Protein AF-A0A957N0C3-F1 (afdb_monomer_lite)

Foldseek 3Di:
DPPPVVVVVVVVVVVVVVVVVVPVPPDDPQLCPVQVVNDPDDSQQSQLQDWDDAWQDIGGPPDDKDWPDDDWRWDWDQDPPPDGIDIDTDDPDDTDMDD

Radius of gyration: 24.48 Å; chains: 1; bounding box: 69×46×38 Å

pLDDT: mean 79.97, std 13.83, range [50.81, 97.56]

Sequence (99 aa):
MSSNHALHRTVLFALVLGALVATTGVHSAQASAPCDPPNVISQEVCDMDSFYGSPPRQLPVGWNAFVLSGDPNFYQDQHTFFGGSNLTIASTNPFKAGI

Structure (mmCIF, N/CA/C/O backbone):
data_AF-A0A957N0C3-F1
#
_entry.id   AF-A0A957N0C3-F1
#
loop_
_atom_site.group_PDB
_atom_site.id
_atom_site.type_symbol
_atom_site.label_atom_id
_atom_site.label_alt_id
_atom_site.label_comp_id
_atom_site.label_asym_id
_atom_site.label_entity_id
_atom_site.label_seq_id
_atom_site.pdbx_PDB_ins_code
_atom_site.Cartn_x
_atom_site.Cartn_y
_atom_site.Cartn_z
_atom_site.occupancy
_atom_site.B_iso_or_equiv
_atom_site.auth_seq_id
_atom_site.auth_comp_id
_atom_site.auth_asym_id
_atom_site.auth_atom_id
_atom_site.pdbx_PDB_model_num
ATOM 1 N N . MET A 1 1 ? 56.957 32.511 -17.662 1.00 50.81 1 MET A N 1
ATOM 2 C CA . MET A 1 1 ? 55.955 32.055 -16.666 1.00 50.81 1 MET A CA 1
ATOM 3 C C . MET A 1 1 ? 54.560 31.953 -17.301 1.00 50.81 1 MET A C 1
ATOM 5 O O . MET A 1 1 ? 53.686 32.732 -16.966 1.00 50.81 1 MET A O 1
ATOM 9 N N . SER A 1 2 ? 54.340 31.032 -18.252 1.00 55.41 2 SER A N 1
ATOM 10 C CA . SER A 1 2 ? 53.034 30.898 -18.949 1.00 55.41 2 SER A CA 1
ATOM 11 C C . SER A 1 2 ? 52.595 29.437 -19.194 1.00 55.41 2 SER A C 1
ATOM 13 O O . SER A 1 2 ? 51.427 29.174 -19.445 1.00 55.41 2 SER A O 1
ATOM 15 N N . SER A 1 3 ? 53.498 28.459 -19.026 1.00 57.31 3 SER A N 1
ATOM 16 C CA . SER A 1 3 ? 53.242 27.041 -19.345 1.00 57.31 3 SER A CA 1
ATOM 17 C C . SER A 1 3 ? 52.395 26.297 -18.294 1.00 57.31 3 SER A C 1
ATOM 19 O O . SER A 1 3 ? 51.528 25.494 -18.633 1.00 57.31 3 SER A O 1
ATOM 21 N N . ASN A 1 4 ? 52.564 26.612 -17.003 1.00 57.72 4 ASN A N 1
ATOM 22 C CA . ASN A 1 4 ? 51.935 25.839 -15.920 1.00 57.72 4 ASN A CA 1
ATOM 23 C C . ASN A 1 4 ? 50.409 26.039 -15.837 1.00 57.72 4 ASN A C 1
ATOM 25 O O . ASN A 1 4 ? 49.683 25.112 -15.491 1.00 57.72 4 ASN A O 1
ATOM 29 N N . HIS A 1 5 ? 49.892 27.217 -16.207 1.00 56.19 5 HIS A N 1
ATOM 30 C CA . HIS A 1 5 ? 48.451 27.501 -16.158 1.00 56.19 5 HIS A CA 1
ATOM 31 C C . HIS A 1 5 ? 47.649 26.750 -17.230 1.00 56.19 5 HIS A C 1
ATOM 33 O O . HIS A 1 5 ? 46.497 26.386 -16.989 1.00 56.19 5 HIS A O 1
ATOM 39 N N . ALA A 1 6 ? 48.253 26.495 -18.395 1.00 61.84 6 ALA A N 1
ATOM 40 C CA . ALA A 1 6 ? 47.623 25.728 -19.465 1.00 61.84 6 ALA A CA 1
ATOM 41 C C . ALA A 1 6 ? 47.517 24.243 -19.088 1.00 61.84 6 ALA A C 1
ATOM 43 O O . ALA A 1 6 ? 46.450 23.654 -19.228 1.00 61.84 6 ALA A O 1
ATOM 44 N N . LEU A 1 7 ? 48.584 23.671 -18.516 1.00 63.47 7 LEU A N 1
ATOM 45 C CA . LEU A 1 7 ? 48.613 22.275 -18.072 1.00 63.47 7 LEU A CA 1
ATOM 46 C C . LEU A 1 7 ? 47.583 22.003 -16.959 1.00 63.47 7 LEU A C 1
ATOM 48 O O . LEU A 1 7 ? 46.830 21.034 -17.034 1.00 63.47 7 LEU A O 1
ATOM 52 N N . HIS A 1 8 ? 47.489 22.895 -15.965 1.00 61.44 8 HIS A N 1
ATOM 53 C CA . HIS A 1 8 ? 46.509 22.769 -14.881 1.00 61.44 8 HIS A CA 1
ATOM 54 C C . HIS A 1 8 ? 45.059 22.864 -15.373 1.00 61.44 8 HIS A C 1
ATOM 56 O O . HIS A 1 8 ? 44.214 22.101 -14.906 1.00 61.44 8 HIS A O 1
ATOM 62 N N . ARG A 1 9 ? 44.765 23.747 -16.342 1.00 69.06 9 ARG A N 1
ATOM 63 C CA . ARG A 1 9 ? 43.426 23.848 -16.949 1.00 69.06 9 ARG A CA 1
ATOM 64 C C . ARG A 1 9 ? 43.028 22.569 -17.673 1.00 69.06 9 ARG A C 1
ATOM 66 O O . ARG A 1 9 ? 41.890 22.138 -17.519 1.00 69.06 9 ARG A O 1
ATOM 73 N N . THR A 1 10 ? 43.945 21.959 -18.420 1.00 71.75 10 THR A N 1
ATOM 74 C CA . THR A 1 10 ? 43.666 20.724 -19.166 1.00 71.75 10 THR A CA 1
ATOM 75 C C . THR A 1 10 ? 43.411 19.541 -18.231 1.00 71.75 10 THR A C 1
ATOM 77 O O . THR A 1 10 ? 42.475 18.778 -18.455 1.00 71.75 10 THR A O 1
ATOM 80 N N . VAL A 1 11 ? 44.182 19.419 -17.144 1.00 77.31 11 VAL A N 1
ATOM 81 C CA . VAL A 1 11 ? 43.991 18.356 -16.138 1.00 77.31 11 VAL A CA 1
ATOM 82 C C . VAL A 1 11 ? 42.665 18.520 -15.392 1.00 77.31 11 VAL A C 1
ATOM 84 O O . VAL A 1 11 ? 41.936 17.547 -15.215 1.00 77.31 11 VAL A O 1
ATOM 87 N N . LEU A 1 12 ? 42.311 19.751 -15.008 1.00 75.38 12 LEU A N 1
ATOM 88 C CA . LEU A 1 12 ? 41.014 20.050 -14.391 1.00 75.38 12 LEU A CA 1
ATOM 89 C C . LEU A 1 12 ? 39.851 19.709 -15.325 1.00 75.38 12 LEU A C 1
ATOM 91 O O . LEU A 1 12 ? 38.887 19.082 -14.893 1.00 75.38 12 LEU A O 1
ATOM 95 N N . PHE A 1 13 ? 39.955 20.063 -16.607 1.00 78.19 13 PHE A N 1
ATOM 96 C CA . PHE A 1 13 ? 38.926 19.731 -17.592 1.00 78.19 13 PHE A CA 1
ATOM 97 C C . PHE A 1 13 ? 38.765 18.218 -17.769 1.00 78.19 13 PHE A C 1
ATOM 99 O O . PHE A 1 13 ? 37.639 17.728 -17.804 1.00 78.19 13 PHE A O 1
ATOM 106 N N . ALA A 1 14 ? 39.872 17.473 -17.829 1.00 79.44 14 ALA A N 1
ATOM 107 C CA . ALA A 1 14 ? 39.844 16.017 -17.945 1.00 79.44 14 ALA A CA 1
ATOM 108 C C . ALA A 1 14 ? 39.224 15.342 -16.709 1.00 79.44 14 ALA A C 1
ATOM 110 O O . ALA A 1 14 ? 38.458 14.393 -16.856 1.00 79.44 14 ALA A O 1
ATOM 111 N N . LEU A 1 15 ? 39.497 15.852 -15.503 1.00 81.88 15 LEU A N 1
ATOM 112 C CA . LEU A 1 15 ? 38.894 15.349 -14.264 1.00 81.88 15 LEU A CA 1
ATOM 113 C C . LEU A 1 15 ? 37.392 15.633 -14.189 1.00 81.88 15 LEU A C 1
ATOM 115 O O . LEU A 1 15 ? 36.627 14.744 -13.826 1.00 81.88 15 LEU A O 1
ATOM 119 N N . VAL A 1 16 ? 36.959 16.839 -14.567 1.00 82.25 16 VAL A N 1
ATOM 120 C CA . VAL A 1 16 ? 35.531 17.193 -14.600 1.00 82.25 16 VAL A CA 1
ATOM 121 C C . VAL A 1 16 ? 34.791 16.350 -15.635 1.00 82.25 16 VAL A C 1
ATOM 123 O O . VAL A 1 16 ? 33.717 15.832 -15.343 1.00 82.25 16 VAL A O 1
ATOM 126 N N . LEU A 1 17 ? 35.375 16.155 -16.820 1.00 81.50 17 LEU A N 1
ATOM 127 C CA . LEU A 1 17 ? 34.769 15.336 -17.867 1.00 81.50 17 LEU A CA 1
ATOM 128 C C . LEU A 1 17 ? 34.721 13.853 -17.469 1.00 81.50 17 LEU A C 1
ATOM 130 O O . LEU A 1 17 ? 33.702 13.200 -17.670 1.00 81.50 17 LEU A O 1
ATOM 134 N N . GLY A 1 18 ? 35.783 13.339 -16.841 1.00 79.25 18 GLY A N 1
ATOM 135 C CA . GLY A 1 18 ? 35.817 11.981 -16.296 1.00 79.25 18 GLY A CA 1
ATOM 136 C C . GLY A 1 18 ? 34.785 11.762 -15.188 1.00 79.25 18 GLY A C 1
ATOM 137 O O . GLY A 1 18 ? 34.109 10.737 -15.176 1.00 79.25 18 GLY A O 1
ATOM 138 N N . ALA A 1 19 ? 34.599 12.747 -14.305 1.00 77.44 19 ALA A N 1
ATOM 139 C CA . ALA A 1 19 ? 33.569 12.702 -13.271 1.00 77.44 19 ALA A CA 1
ATOM 140 C C . ALA A 1 19 ? 32.148 12.750 -13.860 1.00 77.44 19 ALA A C 1
ATOM 142 O O . ALA A 1 19 ? 31.277 12.024 -13.392 1.00 77.44 19 ALA A O 1
ATOM 143 N N . LEU A 1 20 ? 31.920 13.547 -14.910 1.00 74.62 20 LEU A N 1
ATOM 144 C CA . LEU A 1 20 ? 30.617 13.648 -15.576 1.00 74.62 20 LEU A CA 1
ATOM 145 C C . LEU A 1 20 ? 30.235 12.353 -16.310 1.00 74.62 20 LEU A C 1
ATOM 147 O O . LEU A 1 20 ? 29.074 11.968 -16.312 1.00 74.62 20 LEU A O 1
ATOM 151 N N . VAL A 1 21 ? 31.207 11.660 -16.911 1.00 75.25 21 VAL A N 1
ATOM 152 C CA . VAL A 1 21 ? 30.982 10.350 -17.549 1.00 75.25 21 VAL A CA 1
ATOM 153 C C . VAL A 1 21 ? 30.771 9.251 -16.501 1.00 75.25 21 VAL A C 1
ATOM 155 O O . VAL A 1 21 ? 29.997 8.326 -16.725 1.00 75.25 21 VAL A O 1
ATOM 158 N N . ALA A 1 22 ? 31.400 9.353 -15.328 1.00 68.75 22 ALA A N 1
ATOM 159 C CA . ALA A 1 22 ? 31.207 8.382 -14.251 1.00 68.75 22 ALA A CA 1
ATOM 160 C C . ALA A 1 22 ? 29.788 8.416 -13.646 1.00 68.75 22 ALA A C 1
ATOM 162 O O . ALA A 1 22 ? 29.336 7.406 -13.107 1.00 68.75 22 ALA A O 1
ATOM 163 N N . THR A 1 23 ? 29.060 9.535 -13.747 1.00 65.38 23 THR A N 1
ATOM 164 C CA . THR A 1 23 ? 27.698 9.655 -13.196 1.00 65.38 23 THR A CA 1
ATOM 165 C C . THR A 1 23 ? 26.589 9.233 -14.160 1.00 65.38 23 THR A C 1
ATOM 167 O O . THR A 1 23 ? 25.465 9.020 -13.710 1.00 65.38 23 THR A O 1
ATOM 170 N N . THR A 1 24 ? 26.861 9.032 -15.457 1.00 63.31 24 THR A N 1
ATOM 171 C CA . THR A 1 24 ? 25.820 8.630 -16.428 1.00 63.31 24 THR A CA 1
ATOM 172 C C . THR A 1 24 ? 25.333 7.189 -16.252 1.00 63.31 24 THR A C 1
ATOM 174 O O . THR A 1 24 ? 24.349 6.801 -16.872 1.00 63.31 24 THR A O 1
ATOM 177 N N . GLY A 1 25 ? 26.015 6.383 -15.430 1.00 57.16 25 GLY A N 1
ATOM 178 C CA . GLY A 1 25 ? 25.634 5.000 -15.123 1.00 57.16 25 GLY A CA 1
ATOM 179 C C . GLY A 1 25 ? 24.751 4.835 -13.883 1.00 57.16 25 GLY A C 1
ATOM 180 O O . GLY A 1 25 ? 24.353 3.708 -13.581 1.00 57.16 25 GLY A O 1
ATOM 181 N N . VAL A 1 26 ? 24.448 5.917 -13.155 1.00 55.59 26 VAL A N 1
ATOM 182 C CA . VAL A 1 26 ? 23.572 5.857 -11.978 1.00 55.59 26 VAL A CA 1
ATOM 183 C C . VAL A 1 26 ? 22.135 5.701 -12.463 1.00 55.59 26 VAL A C 1
ATOM 185 O O . VAL A 1 26 ? 21.433 6.674 -12.724 1.00 55.59 26 VAL A O 1
ATOM 188 N N . HIS A 1 27 ? 21.706 4.452 -12.616 1.00 56.78 27 HIS A N 1
ATOM 189 C CA . HIS A 1 27 ? 20.303 4.145 -12.823 1.00 56.78 27 HIS A CA 1
ATOM 190 C C . HIS A 1 27 ? 19.581 4.495 -11.524 1.00 56.78 27 HIS A C 1
ATOM 192 O O . HIS A 1 27 ? 19.968 4.025 -10.451 1.00 56.78 27 HIS A O 1
ATOM 198 N N . SER A 1 28 ? 18.557 5.346 -11.603 1.00 56.81 28 SER A N 1
ATOM 199 C CA . SER A 1 28 ? 17.603 5.484 -10.507 1.00 56.81 28 SER A CA 1
ATOM 200 C C . SER A 1 28 ? 17.139 4.082 -10.130 1.00 56.81 28 SER A C 1
ATOM 202 O O . SER A 1 28 ? 16.768 3.312 -11.016 1.00 56.81 28 SER A O 1
ATOM 204 N N . ALA A 1 29 ? 17.201 3.731 -8.845 1.00 57.44 29 ALA A N 1
ATOM 205 C CA . ALA A 1 29 ? 16.587 2.504 -8.367 1.00 57.44 29 ALA A CA 1
ATOM 206 C C . ALA A 1 29 ? 15.090 2.606 -8.679 1.00 57.44 29 ALA A C 1
ATOM 208 O O . ALA A 1 29 ? 14.360 3.337 -8.013 1.00 57.44 29 ALA A O 1
ATOM 209 N N . GLN A 1 30 ? 14.666 1.956 -9.760 1.00 62.03 30 GLN A N 1
ATOM 210 C CA . GLN A 1 30 ? 13.260 1.845 -10.105 1.00 62.03 30 GLN A CA 1
ATOM 211 C C . GLN A 1 30 ? 12.641 0.897 -9.075 1.00 62.03 30 GLN A C 1
ATOM 213 O O . GLN A 1 30 ? 13.224 -0.154 -8.792 1.00 62.03 30 GLN A O 1
ATOM 218 N N . ALA A 1 31 ? 11.475 1.237 -8.521 1.00 61.72 31 ALA A N 1
ATOM 219 C CA . ALA A 1 31 ? 10.707 0.313 -7.671 1.00 61.72 31 ALA A CA 1
ATOM 220 C C . ALA A 1 31 ? 10.467 -1.039 -8.378 1.00 61.72 31 ALA A C 1
ATOM 222 O O . ALA A 1 31 ? 10.432 -2.096 -7.759 1.00 61.72 31 ALA A O 1
ATOM 223 N N . SER A 1 32 ? 10.451 -0.970 -9.703 1.00 66.94 32 SER A N 1
ATOM 224 C CA . SER A 1 32 ? 10.374 -2.012 -10.710 1.00 66.94 32 SER A CA 1
ATOM 225 C C . SER A 1 32 ? 11.569 -2.958 -10.813 1.00 66.94 32 SER A C 1
ATOM 227 O O . SER A 1 32 ? 11.454 -3.970 -11.494 1.00 66.94 32 SER A O 1
ATOM 229 N N . ALA A 1 33 ? 12.725 -2.653 -10.210 1.00 72.56 33 ALA A N 1
ATOM 230 C CA . ALA A 1 33 ? 13.947 -3.446 -10.393 1.00 72.56 33 ALA A CA 1
ATOM 231 C C . ALA A 1 33 ? 13.792 -4.953 -10.078 1.00 72.56 33 ALA A C 1
ATOM 233 O O . ALA A 1 33 ? 14.384 -5.760 -10.791 1.00 72.56 33 ALA A O 1
ATOM 234 N N . PRO A 1 34 ? 12.986 -5.384 -9.083 1.00 69.19 34 PRO A N 1
ATOM 235 C CA . PRO A 1 34 ? 12.700 -6.806 -8.860 1.00 69.19 34 PRO A CA 1
ATOM 236 C C . PRO A 1 34 ? 11.917 -7.484 -9.996 1.00 69.19 34 PRO A C 1
ATOM 238 O O . PRO A 1 34 ? 11.815 -8.708 -10.021 1.00 69.19 34 PRO A O 1
ATOM 241 N N . CYS A 1 35 ? 11.340 -6.696 -10.902 1.00 74.00 35 CYS A N 1
ATOM 242 C CA . CYS A 1 35 ? 10.398 -7.113 -11.935 1.00 74.00 35 CYS A CA 1
ATOM 243 C C . CYS A 1 35 ? 10.914 -6.815 -13.350 1.00 74.00 35 CYS A C 1
ATOM 245 O O . CYS A 1 35 ? 10.185 -7.029 -14.313 1.00 74.00 35 CYS A O 1
ATOM 247 N N . ASP A 1 36 ? 12.174 -6.382 -13.479 1.00 73.31 36 ASP A N 1
ATOM 248 C CA . ASP A 1 36 ? 12.854 -6.146 -14.752 1.00 73.31 36 ASP A CA 1
ATOM 249 C C . ASP A 1 36 ? 14.035 -7.127 -14.945 1.00 73.31 36 ASP A C 1
ATOM 251 O O . ASP A 1 36 ? 14.978 -7.113 -14.146 1.00 73.31 36 ASP A O 1
ATOM 255 N N . PRO A 1 37 ? 14.037 -7.985 -15.987 1.00 68.50 37 PRO A N 1
ATOM 256 C CA . PRO A 1 37 ? 12.965 -8.208 -16.955 1.00 68.50 37 PRO A CA 1
ATOM 257 C C . PRO A 1 37 ? 11.827 -9.048 -16.347 1.00 68.50 37 PRO A C 1
ATOM 259 O O . PRO A 1 37 ? 12.085 -9.968 -15.563 1.00 68.50 37 PRO A O 1
ATOM 262 N N . PRO A 1 38 ? 10.563 -8.795 -16.722 1.00 63.22 38 PRO A N 1
ATOM 263 C CA . PRO A 1 38 ? 9.424 -9.443 -16.088 1.00 63.22 38 PRO A CA 1
ATOM 264 C C . PRO A 1 38 ? 9.408 -10.923 -16.444 1.00 63.22 38 PRO A C 1
ATOM 266 O O . PRO A 1 38 ? 9.262 -11.284 -17.613 1.00 63.22 38 PRO A O 1
ATOM 269 N N . ASN A 1 39 ? 9.549 -11.799 -15.447 1.00 66.19 39 ASN A N 1
ATOM 270 C CA . ASN A 1 39 ? 9.390 -13.234 -15.685 1.00 66.19 39 ASN A CA 1
ATOM 271 C C . ASN A 1 39 ? 8.342 -13.925 -14.800 1.00 66.19 39 ASN A C 1
ATOM 273 O O . ASN A 1 39 ? 7.882 -14.997 -15.185 1.00 66.19 39 ASN A O 1
ATOM 277 N N . VAL A 1 40 ? 7.918 -13.328 -13.676 1.00 75.88 40 VAL A N 1
ATOM 278 C CA . VAL A 1 40 ? 6.889 -13.922 -12.792 1.00 75.88 40 VAL A CA 1
ATOM 279 C C . VAL A 1 40 ? 5.902 -12.898 -12.220 1.00 75.88 40 VAL A C 1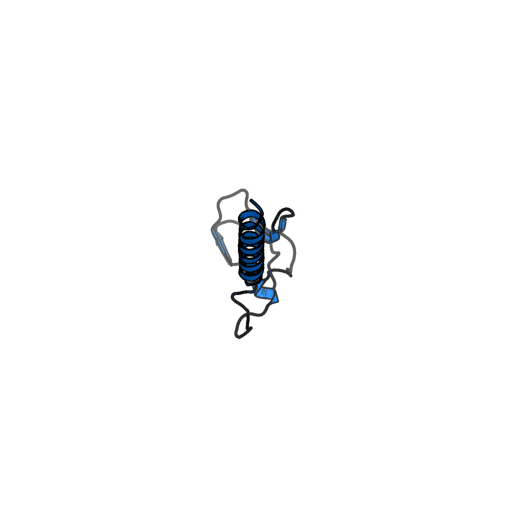
ATOM 281 O O . VAL A 1 40 ? 4.723 -13.216 -12.091 1.00 75.88 40 VAL A O 1
ATOM 284 N N . ILE A 1 41 ? 6.344 -11.683 -11.886 1.00 76.19 41 ILE A N 1
ATOM 285 C CA . ILE A 1 41 ? 5.496 -10.651 -11.270 1.00 76.19 41 ILE A CA 1
ATOM 286 C C . ILE A 1 41 ? 5.223 -9.560 -12.308 1.00 76.19 41 ILE A C 1
ATOM 288 O O . ILE A 1 41 ? 6.155 -9.080 -12.953 1.00 76.19 41 ILE A O 1
ATOM 292 N N . SER A 1 42 ? 3.952 -9.199 -12.507 1.00 79.44 42 S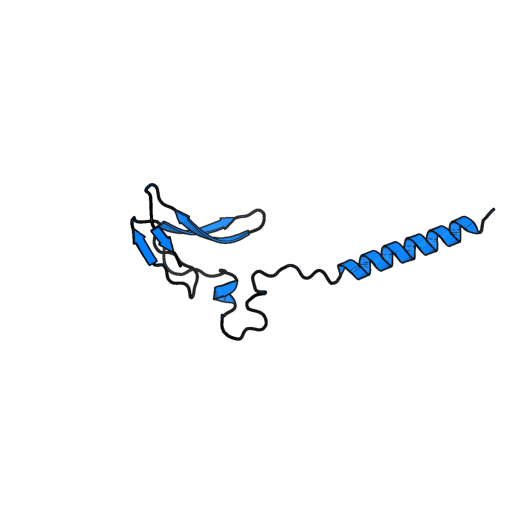ER A N 1
ATOM 293 C CA . SER A 1 42 ? 3.595 -8.117 -13.423 1.00 79.44 42 SER A CA 1
ATOM 294 C C . SER A 1 42 ? 4.019 -6.765 -12.854 1.00 79.44 42 SER A C 1
ATOM 296 O O . SER A 1 42 ? 3.998 -6.536 -11.648 1.00 79.44 42 SER A O 1
ATOM 298 N N . GLN A 1 43 ? 4.378 -5.852 -13.750 1.00 79.31 43 GLN A N 1
ATOM 299 C CA . GLN A 1 43 ? 4.851 -4.510 -13.421 1.00 79.31 43 GLN A CA 1
ATOM 300 C C . GLN A 1 43 ? 3.911 -3.763 -12.454 1.00 79.31 43 GLN A C 1
ATOM 302 O O . GLN A 1 43 ? 4.346 -3.209 -11.450 1.00 79.31 43 GLN A O 1
ATOM 307 N N . GLU A 1 44 ? 2.602 -3.856 -12.702 1.00 79.81 44 GLU A N 1
ATOM 308 C CA . GLU A 1 44 ? 1.535 -3.259 -11.883 1.00 79.81 44 GLU A CA 1
ATOM 309 C C . GLU A 1 44 ? 1.536 -3.733 -10.417 1.00 79.81 44 GLU A C 1
ATOM 311 O O . GLU A 1 44 ? 1.188 -2.966 -9.520 1.00 79.81 44 GLU A O 1
ATOM 316 N N . VAL A 1 45 ? 1.949 -4.982 -10.166 1.00 81.69 45 VAL A N 1
ATOM 317 C CA . VAL A 1 45 ? 2.039 -5.574 -8.823 1.00 81.69 45 VAL A CA 1
ATOM 318 C C . VAL A 1 45 ? 3.267 -5.039 -8.086 1.00 81.69 45 VAL A C 1
ATOM 320 O O . VAL A 1 45 ? 3.237 -4.928 -6.862 1.00 81.69 45 VAL A O 1
ATOM 323 N N . CYS A 1 46 ? 4.332 -4.705 -8.817 1.00 80.50 46 CYS A N 1
ATOM 324 C CA . CYS A 1 46 ? 5.603 -4.245 -8.260 1.00 80.50 46 CYS A CA 1
ATOM 325 C C . CYS A 1 46 ? 5.609 -2.751 -7.961 1.00 80.50 46 CYS A C 1
ATOM 327 O O . CYS A 1 46 ? 6.117 -2.335 -6.921 1.00 80.50 46 CYS A O 1
ATOM 329 N N . ASP A 1 47 ? 5.026 -1.959 -8.857 1.00 79.38 47 ASP A N 1
ATOM 330 C CA . ASP A 1 47 ? 5.046 -0.501 -8.745 1.00 79.38 47 ASP 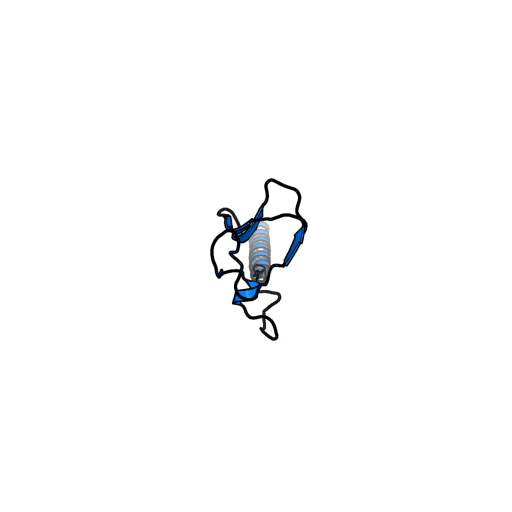A CA 1
ATOM 331 C C . ASP A 1 47 ? 3.952 0.037 -7.812 1.00 79.38 47 ASP A C 1
ATOM 333 O O . ASP A 1 47 ? 4.020 1.182 -7.375 1.00 79.38 47 ASP A O 1
ATOM 337 N N . MET A 1 48 ? 2.959 -0.792 -7.458 1.00 82.88 48 MET A N 1
ATOM 338 C CA . MET A 1 48 ? 1.808 -0.400 -6.630 1.00 82.88 48 MET A CA 1
ATOM 339 C C . MET A 1 48 ? 1.029 0.796 -7.213 1.00 82.88 48 MET A C 1
ATOM 341 O O . MET A 1 48 ? 0.402 1.565 -6.486 1.00 82.88 48 MET A O 1
ATOM 345 N N . ASP A 1 49 ? 1.028 0.944 -8.538 1.00 81.06 49 ASP A N 1
ATOM 346 C CA . ASP A 1 49 ? 0.426 2.093 -9.225 1.00 81.06 49 ASP A CA 1
ATOM 347 C C . ASP A 1 49 ? -1.106 2.048 -9.271 1.00 81.06 49 ASP A C 1
ATOM 349 O O . ASP A 1 49 ? -1.761 3.056 -9.544 1.00 81.06 49 ASP A O 1
ATOM 353 N N . SER A 1 50 ? -1.697 0.877 -9.030 1.00 88.31 50 SER A N 1
ATOM 354 C CA . SER A 1 50 ? -3.137 0.647 -9.142 1.00 88.31 50 SER A CA 1
ATOM 355 C C . SER A 1 50 ? -3.690 -0.072 -7.921 1.00 88.31 50 SER A C 1
ATOM 357 O O . SER A 1 50 ? -3.119 -1.051 -7.442 1.00 88.31 50 SER A O 1
ATOM 359 N N . PHE A 1 51 ? -4.849 0.390 -7.454 1.00 92.62 51 PHE A N 1
ATOM 360 C CA . PHE A 1 51 ? -5.577 -0.178 -6.325 1.00 92.62 51 PHE A CA 1
ATOM 361 C C . PHE A 1 51 ? -6.994 -0.567 -6.744 1.00 92.62 51 PHE A C 1
ATOM 363 O O . PHE A 1 51 ? -7.604 0.075 -7.599 1.00 92.62 51 PHE A O 1
ATOM 370 N N . TYR A 1 52 ? -7.536 -1.599 -6.104 1.00 93.44 52 TYR A N 1
ATOM 371 C CA . TYR A 1 52 ? -8.924 -2.024 -6.249 1.00 93.44 52 TYR A CA 1
ATOM 372 C C . TYR A 1 52 ? -9.672 -1.934 -4.914 1.00 93.44 52 TYR A C 1
ATOM 374 O O . TYR A 1 52 ? -9.073 -1.908 -3.837 1.00 93.44 52 TYR A O 1
ATOM 382 N N . GLY A 1 53 ? -11.004 -1.907 -4.995 1.00 93.00 53 GLY A N 1
ATOM 383 C CA . GLY A 1 53 ? -11.883 -1.802 -3.831 1.00 93.00 53 GLY A CA 1
ATOM 384 C C . GLY A 1 53 ? -11.994 -0.380 -3.277 1.00 93.00 53 GLY A C 1
ATOM 385 O O . GLY A 1 53 ? -11.658 0.601 -3.937 1.00 93.00 53 GLY A O 1
ATOM 386 N N . SER A 1 54 ? -12.500 -0.274 -2.051 1.00 92.62 54 SER A N 1
ATOM 387 C CA . SER A 1 54 ? -12.647 0.985 -1.316 1.00 92.62 54 SER A CA 1
ATOM 388 C C . SER A 1 54 ? -12.283 0.779 0.157 1.00 92.62 54 SER A C 1
ATOM 390 O O . SER A 1 54 ? -12.411 -0.346 0.658 1.00 92.62 54 SER A O 1
ATOM 392 N N . PRO A 1 55 ? -11.861 1.827 0.888 1.00 87.31 55 PRO A N 1
ATOM 393 C CA . PRO A 1 55 ? -11.643 1.728 2.328 1.00 87.31 55 PRO A CA 1
ATOM 394 C C . PRO A 1 55 ? -12.872 1.122 3.035 1.00 87.31 55 PRO A C 1
ATOM 396 O O . PRO A 1 55 ? -14.002 1.445 2.654 1.00 87.31 55 PRO A O 1
ATOM 399 N N . PRO A 1 56 ? -12.692 0.229 4.027 1.00 91.06 56 PRO A N 1
ATOM 400 C CA . PRO A 1 56 ? -11.437 -0.154 4.691 1.00 91.06 56 PRO A CA 1
ATOM 401 C C . PRO A 1 56 ? -10.709 -1.360 4.059 1.00 91.06 56 PRO A C 1
ATOM 403 O O . PRO A 1 56 ? -9.875 -1.991 4.714 1.00 91.06 56 PRO A O 1
ATOM 406 N N . ARG A 1 57 ? -11.058 -1.748 2.827 1.00 93.31 57 ARG A N 1
ATOM 407 C CA . ARG A 1 57 ? -10.519 -2.922 2.118 1.00 93.31 57 ARG A CA 1
ATOM 408 C C . ARG A 1 57 ? -10.064 -2.544 0.706 1.00 93.31 57 ARG A C 1
ATOM 410 O O . ARG A 1 57 ? -10.420 -3.206 -0.265 1.00 93.31 57 ARG A O 1
ATOM 417 N N . GLN A 1 58 ? -9.308 -1.456 0.599 1.00 95.81 58 GLN A N 1
ATOM 418 C CA . GLN A 1 58 ? -8.666 -1.055 -0.649 1.00 95.81 58 GLN A CA 1
ATOM 419 C C . GLN A 1 58 ? -7.232 -1.598 -0.675 1.00 95.81 58 GLN A C 1
ATOM 421 O O . GLN A 1 58 ? -6.488 -1.414 0.288 1.00 95.81 58 GLN A O 1
ATOM 426 N N . LEU A 1 59 ? -6.857 -2.285 -1.757 1.00 94.81 59 LEU A N 1
ATOM 427 C CA . LEU A 1 59 ? -5.589 -3.019 -1.876 1.00 94.81 59 LEU A CA 1
ATOM 428 C C . LEU A 1 59 ? -4.937 -2.812 -3.251 1.00 94.81 59 LEU A C 1
ATOM 430 O O . LEU A 1 59 ? -5.664 -2.571 -4.216 1.00 94.81 59 LEU A O 1
ATOM 434 N N . PRO A 1 60 ? -3.600 -2.931 -3.369 1.00 92.56 60 PRO A N 1
ATOM 435 C CA . PRO A 1 60 ? -2.919 -2.924 -4.659 1.00 92.56 60 PRO A CA 1
ATOM 436 C C . PRO A 1 60 ? -3.374 -4.090 -5.538 1.00 92.56 60 PRO A C 1
ATOM 438 O O . PRO A 1 60 ? -3.625 -5.193 -5.043 1.00 92.56 60 PRO A O 1
ATOM 441 N N . VAL A 1 61 ? -3.461 -3.870 -6.847 1.00 91.38 61 VAL A N 1
ATOM 442 C CA . VAL A 1 61 ? -3.790 -4.929 -7.813 1.00 91.38 61 VAL A CA 1
ATOM 443 C C . VAL A 1 61 ? -2.806 -6.097 -7.677 1.00 91.38 61 VAL A C 1
ATOM 445 O O . VAL A 1 61 ? -1.602 -5.905 -7.560 1.00 91.38 61 VAL A O 1
ATOM 448 N N . GLY A 1 62 ? -3.342 -7.321 -7.646 1.00 89.31 62 GLY A N 1
ATOM 449 C CA . GLY A 1 62 ? -2.582 -8.568 -7.483 1.00 89.31 62 GLY A CA 1
ATOM 450 C C . GLY A 1 62 ? -2.182 -8.923 -6.047 1.00 89.31 62 GLY A C 1
ATOM 451 O O . GLY A 1 62 ? -1.606 -9.988 -5.833 1.00 89.31 62 GLY A O 1
ATOM 452 N N . TRP A 1 63 ? -2.518 -8.088 -5.059 1.00 90.25 63 TRP A N 1
ATOM 453 C CA . TRP A 1 63 ? -2.241 -8.344 -3.643 1.00 90.25 63 TRP A CA 1
ATOM 454 C C . TRP A 1 63 ? -3.507 -8.817 -2.920 1.00 90.25 63 TRP A C 1
ATOM 456 O O . TRP A 1 63 ? -4.627 -8.437 -3.279 1.00 90.25 63 TRP A O 1
ATOM 466 N N . ASN A 1 64 ? -3.336 -9.632 -1.876 1.00 92.06 64 ASN A N 1
ATOM 467 C CA . ASN A 1 64 ? -4.427 -10.129 -1.038 1.00 92.06 64 ASN A CA 1
ATOM 468 C C . ASN A 1 64 ? -4.101 -9.878 0.431 1.00 92.06 64 ASN A C 1
ATOM 470 O O . ASN A 1 64 ? -3.038 -10.254 0.894 1.00 92.06 64 ASN A O 1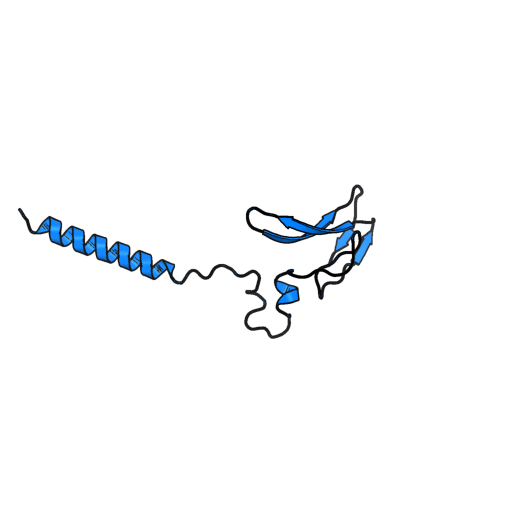
ATOM 474 N N . ALA A 1 65 ? -5.026 -9.292 1.185 1.00 93.88 65 ALA A N 1
ATOM 475 C CA . ALA A 1 65 ? -4.816 -9.083 2.613 1.00 93.88 65 ALA A CA 1
ATOM 476 C C . ALA A 1 65 ? -5.302 -10.270 3.451 1.00 93.88 65 ALA A C 1
ATOM 478 O O . ALA A 1 65 ? -6.269 -10.951 3.103 1.00 93.88 65 ALA A O 1
ATOM 479 N N . PHE A 1 66 ? -4.697 -10.443 4.624 1.00 94.81 66 PHE A N 1
ATOM 480 C CA . PHE A 1 66 ? -5.204 -11.329 5.670 1.00 94.81 66 PHE A CA 1
ATOM 481 C C . PHE A 1 66 ? -5.201 -10.635 7.034 1.00 94.81 66 PHE A C 1
ATOM 483 O O . PHE A 1 66 ? -4.333 -9.816 7.338 1.00 94.81 66 PHE A O 1
ATOM 490 N N . VAL A 1 67 ? -6.166 -10.994 7.883 1.00 95.75 67 VAL A N 1
ATOM 491 C CA . VAL A 1 67 ? -6.299 -10.480 9.253 1.00 95.75 67 VAL A CA 1
ATOM 492 C C . VAL A 1 67 ? -6.360 -11.664 10.212 1.00 95.75 67 VAL A C 1
ATOM 494 O O . VAL A 1 67 ? -7.235 -12.517 10.109 1.00 95.75 67 VAL A O 1
ATOM 497 N N . LEU A 1 68 ? -5.404 -11.721 11.135 1.00 97.06 68 LEU A N 1
ATOM 498 C CA . LEU A 1 68 ? -5.322 -12.728 12.195 1.00 97.06 68 LEU A CA 1
ATOM 499 C C . LEU A 1 68 ? -5.974 -12.234 13.494 1.00 97.06 68 LEU A C 1
ATOM 501 O O . LEU A 1 68 ? -6.506 -13.038 14.254 1.00 97.06 68 LEU A O 1
ATOM 505 N N . SER A 1 69 ? -5.922 -10.927 13.768 1.00 97.56 69 SER A N 1
ATOM 506 C CA . SER A 1 69 ? -6.626 -10.296 14.890 1.00 97.56 69 SER A CA 1
ATOM 507 C C . SER A 1 69 ? -6.822 -8.791 14.676 1.00 97.56 69 SER A C 1
ATOM 509 O O . SER A 1 69 ? -6.032 -8.148 13.981 1.00 97.56 69 SER A O 1
ATOM 511 N N . GLY A 1 70 ? -7.849 -8.222 15.314 1.00 95.75 70 GLY A N 1
ATOM 512 C CA . GLY A 1 70 ? -8.232 -6.814 15.157 1.00 95.75 70 GLY A CA 1
ATOM 513 C C . GLY A 1 70 ? -9.030 -6.553 13.875 1.00 95.75 70 GLY A C 1
ATOM 514 O O . GLY A 1 70 ? -9.495 -7.489 13.231 1.00 95.75 70 GLY A O 1
ATOM 515 N N . ASP A 1 71 ? -9.190 -5.278 13.522 1.00 95.31 71 ASP A N 1
ATOM 516 C CA . ASP A 1 71 ? -9.862 -4.851 12.289 1.00 95.31 71 ASP A CA 1
ATOM 517 C C . ASP A 1 71 ? -9.197 -3.581 11.724 1.00 95.31 71 ASP A C 1
ATOM 519 O O . ASP A 1 71 ? -9.671 -2.469 11.962 1.00 95.31 71 ASP A O 1
ATOM 523 N N . PRO A 1 72 ? -8.031 -3.710 11.064 1.00 96.44 72 PRO A N 1
ATOM 524 C CA . PRO A 1 72 ? -7.353 -2.564 10.476 1.00 96.44 72 PRO A CA 1
ATOM 525 C C . PRO A 1 72 ? -8.021 -2.122 9.170 1.00 96.44 72 PRO A C 1
ATOM 527 O O . PRO A 1 72 ? -8.584 -2.931 8.432 1.00 96.44 72 PRO A O 1
ATOM 530 N N . ASN A 1 73 ? -7.882 -0.842 8.845 1.00 96.75 73 ASN A N 1
ATOM 531 C CA . ASN A 1 73 ? -8.235 -0.265 7.557 1.00 96.75 73 ASN A CA 1
ATOM 532 C C . ASN A 1 73 ? -7.058 -0.375 6.589 1.00 96.75 73 ASN A C 1
ATOM 534 O O . ASN A 1 73 ? -5.947 0.033 6.923 1.00 96.75 73 ASN A O 1
ATOM 538 N N . PHE A 1 74 ? -7.337 -0.853 5.380 1.00 95.88 74 PHE A N 1
ATOM 539 C CA . PHE A 1 74 ? -6.433 -0.849 4.235 1.00 95.88 74 PHE A CA 1
ATOM 540 C C . PHE A 1 74 ? -6.902 0.221 3.253 1.00 95.88 74 PHE A C 1
ATOM 542 O O . PHE A 1 74 ? -8.069 0.207 2.834 1.00 95.88 74 PHE A O 1
ATOM 549 N N . TYR A 1 75 ? -6.021 1.162 2.926 1.00 94.88 75 TYR A N 1
ATOM 550 C CA . TYR A 1 75 ? -6.317 2.229 1.976 1.00 94.88 75 TYR A CA 1
ATOM 551 C C . TYR A 1 75 ? -5.077 2.702 1.230 1.00 94.88 75 TYR A C 1
ATOM 553 O O . TYR A 1 75 ? -3.954 2.573 1.718 1.00 94.88 75 TYR A O 1
ATOM 561 N N . GLN A 1 76 ? -5.305 3.240 0.033 1.00 92.62 76 GLN A N 1
ATOM 562 C CA . GLN A 1 76 ? -4.279 3.935 -0.729 1.00 92.62 76 GLN A CA 1
ATOM 563 C C 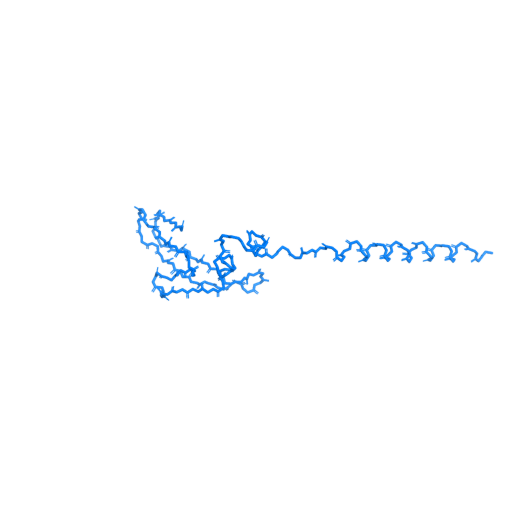. GLN A 1 76 ? -4.040 5.308 -0.105 1.00 92.62 76 GLN A C 1
ATOM 565 O O . GLN A 1 76 ? -4.984 6.069 0.117 1.00 92.62 76 GLN A O 1
ATOM 570 N N . ASP A 1 77 ? -2.778 5.623 0.133 1.00 89.69 77 ASP A N 1
ATOM 571 C CA . ASP A 1 77 ? -2.315 6.952 0.509 1.00 89.69 77 ASP A CA 1
ATOM 572 C C . ASP A 1 77 ? -1.346 7.478 -0.569 1.00 89.69 77 ASP A C 1
ATOM 574 O O . ASP A 1 77 ? -0.927 6.733 -1.467 1.00 89.69 77 ASP A O 1
ATOM 578 N N . GLN A 1 78 ? -1.049 8.778 -0.539 1.00 84.69 78 GLN A N 1
ATOM 579 C CA . GLN A 1 78 ? -0.144 9.421 -1.491 1.00 84.69 78 GLN A CA 1
ATOM 580 C C . GLN A 1 78 ? 0.840 10.344 -0.764 1.00 84.69 78 GLN A C 1
ATOM 582 O O . GLN A 1 78 ? 0.470 11.391 -0.228 1.00 84.69 78 GLN A O 1
ATOM 587 N N . HIS A 1 79 ? 2.128 9.991 -0.791 1.00 75.81 79 HIS A N 1
ATOM 588 C CA . HIS A 1 79 ? 3.183 10.754 -0.118 1.00 75.81 79 HIS A CA 1
ATOM 589 C C . HIS A 1 79 ? 3.962 11.653 -1.088 1.00 75.81 79 HIS A C 1
ATOM 591 O O . HIS A 1 79 ? 4.841 11.212 -1.819 1.00 75.81 79 HIS A O 1
ATOM 597 N N . THR A 1 80 ? 3.692 12.957 -1.042 1.00 63.34 80 THR A N 1
ATOM 598 C CA . THR A 1 80 ? 4.077 13.931 -2.081 1.00 63.34 80 THR A CA 1
ATOM 599 C C . THR A 1 80 ? 5.559 14.328 -2.155 1.00 63.34 80 THR A C 1
ATOM 601 O O . THR A 1 80 ? 5.945 14.961 -3.133 1.00 63.34 80 THR A O 1
ATOM 604 N N . PHE A 1 81 ? 6.402 14.008 -1.162 1.00 59.50 81 PHE A N 1
ATOM 605 C CA . PHE A 1 81 ? 7.789 14.510 -1.129 1.00 59.50 81 PHE A CA 1
ATOM 606 C C . PHE A 1 81 ? 8.803 13.608 -1.854 1.00 59.50 81 PHE A C 1
ATOM 608 O O . PHE A 1 81 ? 9.684 14.120 -2.535 1.00 59.50 81 PHE A O 1
ATOM 615 N N . PHE A 1 82 ? 8.669 12.283 -1.752 1.00 59.84 82 PHE A N 1
ATOM 616 C CA . PHE A 1 82 ? 9.551 11.312 -2.424 1.00 59.84 82 PHE A CA 1
ATOM 617 C C . PHE A 1 82 ? 8.839 9.993 -2.792 1.00 59.84 82 PHE A C 1
ATOM 619 O O . PHE A 1 82 ? 9.511 9.027 -3.144 1.00 59.84 82 PHE A O 1
ATOM 626 N N . GLY A 1 83 ? 7.508 9.910 -2.668 1.00 61.69 83 GLY A N 1
ATOM 627 C CA . GLY A 1 83 ? 6.759 8.655 -2.783 1.00 61.69 83 GLY A CA 1
ATOM 628 C C . GLY A 1 83 ? 5.728 8.646 -3.911 1.00 61.69 83 GLY A C 1
ATOM 629 O O . GLY A 1 83 ? 5.160 9.676 -4.269 1.00 61.69 83 GLY A O 1
ATOM 630 N N . GLY A 1 84 ? 5.490 7.455 -4.460 1.00 75.44 84 GLY A N 1
ATOM 631 C CA . GLY A 1 84 ? 4.318 7.156 -5.281 1.00 75.44 84 GLY A CA 1
ATOM 632 C C . GLY A 1 84 ? 3.094 6.831 -4.420 1.00 75.44 84 GLY A C 1
ATOM 633 O O . GLY A 1 84 ? 3.023 7.195 -3.242 1.00 75.44 84 GLY A O 1
ATOM 634 N N . SER A 1 85 ? 2.131 6.131 -5.014 1.00 82.44 85 SER A N 1
ATOM 635 C CA . SER A 1 85 ? 1.021 5.529 -4.272 1.00 82.44 85 SER A CA 1
ATOM 636 C C . SER A 1 85 ? 1.550 4.509 -3.263 1.00 82.44 85 SER A C 1
ATOM 638 O O . SER A 1 85 ? 2.459 3.741 -3.574 1.00 82.44 85 SER A O 1
ATOM 640 N N . ASN A 1 86 ? 0.975 4.466 -2.064 1.00 87.00 86 ASN A N 1
ATOM 641 C CA . ASN A 1 86 ? 1.344 3.479 -1.053 1.00 87.00 86 ASN A CA 1
ATOM 642 C C . ASN A 1 86 ? 0.122 2.839 -0.403 1.00 87.00 86 ASN A C 1
ATOM 644 O O . ASN A 1 86 ? -0.942 3.441 -0.290 1.00 87.00 86 ASN A O 1
ATOM 648 N N . LEU A 1 87 ? 0.294 1.596 0.047 1.00 91.12 87 LEU A N 1
ATOM 649 C CA . LEU A 1 87 ? -0.682 0.930 0.897 1.00 91.12 87 LEU A CA 1
ATOM 650 C C . LEU A 1 87 ? -0.452 1.356 2.348 1.00 91.12 87 LEU A C 1
ATOM 652 O O . LEU A 1 87 ? 0.619 1.109 2.907 1.00 91.12 87 LEU A O 1
ATOM 656 N N . THR A 1 88 ? -1.481 1.914 2.972 1.00 92.94 88 THR A N 1
ATOM 657 C CA . THR A 1 88 ? -1.503 2.195 4.406 1.00 92.94 88 THR A CA 1
ATOM 658 C C . THR A 1 88 ? -2.404 1.194 5.124 1.00 92.94 88 THR A C 1
ATOM 660 O O . THR A 1 88 ? -3.539 0.946 4.711 1.00 92.94 88 THR A O 1
ATOM 663 N N . ILE A 1 89 ? -1.888 0.627 6.221 1.00 95.19 89 ILE A N 1
ATOM 664 C CA . ILE A 1 89 ? -2.614 -0.264 7.135 1.00 95.19 89 ILE A CA 1
ATOM 665 C C . ILE A 1 89 ? -2.706 0.435 8.493 1.00 95.19 89 ILE A C 1
ATOM 667 O O . ILE A 1 89 ? -1.693 0.598 9.174 1.00 95.19 89 ILE A O 1
ATOM 671 N N . ALA A 1 90 ? -3.906 0.861 8.890 1.00 94.81 90 ALA A N 1
ATOM 672 C CA . ALA A 1 90 ? -4.108 1.666 10.098 1.00 94.81 90 ALA A CA 1
ATOM 673 C C . ALA A 1 90 ? -5.222 1.115 10.992 1.00 94.81 90 ALA A C 1
ATOM 675 O O . ALA A 1 90 ? -6.215 0.579 10.515 1.00 94.81 90 ALA A O 1
ATOM 676 N N . SER A 1 91 ? -5.085 1.284 12.305 1.00 95.31 91 SER A N 1
ATOM 677 C CA . SER A 1 91 ? -6.100 0.901 13.290 1.00 95.31 91 SER A CA 1
ATOM 678 C C . SER A 1 91 ? -5.938 1.732 14.559 1.00 95.31 91 SER A C 1
ATOM 680 O O . SER A 1 91 ? -4.824 2.115 14.915 1.00 95.31 91 SER A O 1
ATOM 682 N N . THR A 1 92 ? -7.037 1.976 15.271 1.00 96.50 92 THR A N 1
ATOM 683 C CA . THR A 1 92 ? -7.019 2.566 16.621 1.00 96.50 92 THR A CA 1
ATOM 684 C C . THR A 1 92 ? -6.783 1.527 17.721 1.00 96.50 92 THR A C 1
ATOM 686 O O . THR A 1 92 ? -6.465 1.891 18.849 1.00 96.50 92 THR A O 1
ATOM 689 N N . ASN A 1 93 ? -6.910 0.237 17.398 1.00 96.50 93 ASN A N 1
ATOM 690 C CA . ASN A 1 93 ? -6.687 -0.891 18.303 1.00 96.50 93 ASN A CA 1
ATOM 691 C C . ASN A 1 93 ?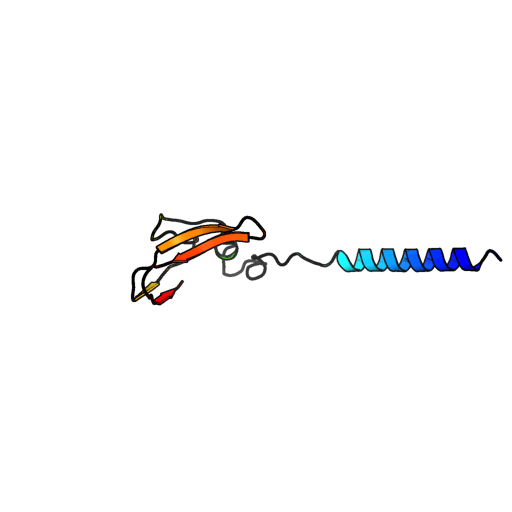 -5.519 -1.767 17.816 1.00 96.50 93 ASN A C 1
ATOM 693 O O . ASN A 1 93 ? -5.245 -1.794 16.611 1.00 96.50 93 ASN A O 1
ATOM 697 N N . PRO A 1 94 ? -4.867 -2.545 18.701 1.00 97.06 94 PRO A N 1
ATOM 698 C CA . PRO A 1 94 ? -3.883 -3.539 18.285 1.00 97.06 94 PRO A CA 1
ATOM 699 C C . PRO A 1 94 ? -4.464 -4.510 17.253 1.00 97.06 94 PRO A C 1
ATOM 701 O O . PRO A 1 94 ? -5.592 -4.984 17.395 1.00 97.06 94 PRO A O 1
ATOM 704 N N . PHE A 1 95 ? -3.679 -4.820 16.225 1.00 96.81 95 PHE A N 1
ATOM 705 C CA . PHE A 1 95 ? -4.071 -5.744 15.168 1.00 96.81 95 PHE A CA 1
ATOM 706 C C . PHE A 1 95 ? -2.896 -6.622 14.744 1.00 96.81 95 PHE A C 1
ATOM 708 O O . PHE A 1 95 ? -1.729 -6.298 14.978 1.00 96.81 95 PHE A O 1
ATOM 715 N N . LYS A 1 96 ? -3.218 -7.738 14.093 1.00 97.06 96 LYS A N 1
ATOM 716 C CA . LYS A 1 96 ? -2.266 -8.619 13.424 1.00 97.06 96 LYS A CA 1
ATOM 717 C C . LYS A 1 96 ? -2.805 -8.900 12.030 1.00 97.06 96 LYS A C 1
ATOM 719 O O . LYS A 1 96 ? -3.781 -9.629 11.883 1.00 97.06 96 LYS A O 1
ATOM 724 N N . ALA A 1 97 ? -2.185 -8.310 11.020 1.00 95.69 97 ALA A N 1
ATOM 725 C CA . ALA A 1 97 ? -2.599 -8.421 9.628 1.00 95.69 97 ALA A CA 1
ATOM 726 C C . ALA A 1 97 ? -1.381 -8.378 8.698 1.00 95.69 97 ALA A C 1
ATOM 728 O O . ALA A 1 97 ? -0.274 -8.073 9.150 1.00 95.69 97 ALA A O 1
ATOM 729 N N . GLY A 1 98 ? -1.590 -8.695 7.426 1.00 92.19 98 GLY A N 1
ATOM 730 C CA . GLY A 1 98 ? -0.555 -8.664 6.401 1.00 92.19 98 GLY A CA 1
ATOM 731 C C . GLY A 1 98 ? -1.122 -8.734 4.987 1.00 92.19 98 GLY A C 1
ATOM 732 O O . GLY A 1 98 ? -2.336 -8.616 4.789 1.00 92.19 98 GLY A O 1
ATOM 733 N N . ILE A 1 99 ? -0.199 -8.914 4.048 1.00 89.00 99 ILE A N 1
ATOM 734 C CA . ILE A 1 99 ? -0.352 -9.002 2.590 1.00 89.00 99 ILE A CA 1
ATOM 735 C C . ILE A 1 99 ? 0.333 -10.270 2.075 1.00 89.00 99 ILE A C 1
ATOM 737 O O . ILE A 1 99 ? 1.257 -10.743 2.782 1.00 89.00 99 ILE A O 1
#

Secondary structure (DSSP, 8-state):
--HHHHHHHHHHHHHHHHHHHHTTT-----TTGGGSS-SSS-HHHHH---EES-TTB-EETT---EEEES--EEEEEE-TTT--EEEEEE-SS--EEE-